Protein AF-A0A9J6ELR2-F1 (afdb_monomer)

Sequence (136 aa):
MASESDDKCRARELWVRVTTGDGGEGSGCSEATRDSWWRLIRQRYGEPSRHHHNLDHLNHMAELWAEYADHLSNPRAVALALFFQYLEYDPKSQDNEERCIEDFRRFAEEARIPTHFSVQSFSNGHDEALGVPGIA

Mean predicted aligned error: 10.81 Å

Structure (mmCIF, N/CA/C/O backbone):
data_AF-A0A9J6ELR2-F1
#
_entry.id   AF-A0A9J6ELR2-F1
#
loop_
_atom_site.group_PDB
_atom_site.id
_atom_site.type_symbol
_atom_site.label_atom_id
_atom_site.label_alt_id
_atom_site.label_comp_id
_atom_site.label_asym_id
_atom_site.label_entity_id
_atom_site.label_seq_id
_atom_site.pdbx_PDB_ins_code
_atom_site.Cartn_x
_atom_site.Cartn_y
_atom_site.Cartn_z
_atom_site.occupancy
_atom_site.B_iso_or_equiv
_atom_site.auth_seq_id
_atom_site.auth_comp_id
_atom_site.auth_asym_id
_atom_site.auth_atom_id
_atom_site.pdbx_PDB_model_num
ATOM 1 N N . MET A 1 1 ? 12.098 7.765 22.316 1.00 34.06 1 MET A N 1
ATOM 2 C CA . MET A 1 1 ? 12.760 6.527 21.861 1.00 34.06 1 MET A CA 1
ATOM 3 C C . MET A 1 1 ? 11.906 5.948 20.746 1.00 34.06 1 MET A C 1
ATOM 5 O O . MET A 1 1 ? 10.961 5.230 21.032 1.00 34.06 1 MET A O 1
ATOM 9 N N . ALA A 1 2 ? 12.141 6.375 19.505 1.00 37.72 2 ALA A N 1
ATOM 10 C CA . ALA A 1 2 ? 11.529 5.746 18.338 1.00 37.72 2 ALA A CA 1
ATOM 11 C C . ALA A 1 2 ? 12.353 4.487 18.054 1.00 37.72 2 ALA A C 1
ATOM 13 O O . ALA A 1 2 ? 13.565 4.589 17.885 1.00 37.72 2 ALA A O 1
ATOM 14 N N . SER A 1 3 ? 11.731 3.316 18.162 1.00 42.69 3 SER A N 1
ATOM 15 C CA . SER A 1 3 ? 12.412 2.030 18.027 1.00 42.69 3 SER A CA 1
ATOM 16 C C . SER A 1 3 ? 13.015 1.872 16.633 1.00 42.69 3 SER A C 1
ATOM 18 O O . SER A 1 3 ? 12.345 2.182 15.651 1.00 42.69 3 SER A O 1
ATOM 20 N N . GLU A 1 4 ? 14.192 1.253 16.561 1.00 36.41 4 GLU A N 1
ATOM 21 C CA . GLU A 1 4 ? 14.883 0.712 15.371 1.00 36.41 4 GLU A CA 1
ATOM 22 C C . GLU A 1 4 ? 14.036 -0.254 14.494 1.00 36.41 4 GLU A C 1
ATOM 24 O O . GLU A 1 4 ? 14.538 -0.862 13.556 1.00 36.41 4 GLU A O 1
ATOM 29 N N . SER A 1 5 ? 12.737 -0.400 14.771 1.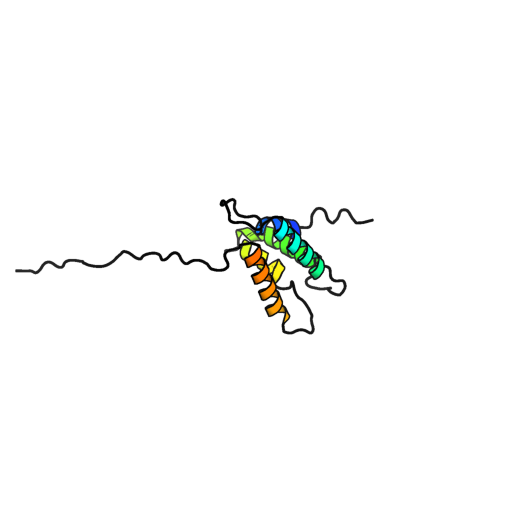00 47.53 5 SER A N 1
ATOM 30 C CA . SER A 1 5 ? 11.770 -1.237 14.050 1.00 47.53 5 SER A CA 1
ATOM 31 C C . SER A 1 5 ? 11.298 -0.647 12.711 1.00 47.53 5 SER A C 1
ATOM 33 O O . SER A 1 5 ? 10.697 -1.367 11.915 1.00 47.53 5 SER A O 1
ATOM 35 N N . ASP A 1 6 ? 11.537 0.644 12.455 1.00 50.47 6 ASP A N 1
ATOM 36 C CA . ASP A 1 6 ? 11.092 1.325 11.226 1.00 50.47 6 ASP A CA 1
ATOM 37 C C . ASP A 1 6 ? 11.978 0.998 10.000 1.00 50.47 6 ASP A C 1
ATOM 39 O O . ASP A 1 6 ? 11.528 1.152 8.862 1.00 50.47 6 ASP A O 1
ATOM 43 N N . ASP A 1 7 ? 13.194 0.472 10.204 1.00 46.12 7 ASP A N 1
ATOM 44 C CA . ASP A 1 7 ? 14.203 0.308 9.143 1.00 46.12 7 ASP A CA 1
ATOM 45 C C . ASP A 1 7 ? 14.026 -0.946 8.260 1.00 46.12 7 ASP A C 1
ATOM 47 O O . ASP A 1 7 ? 14.717 -1.081 7.250 1.00 46.12 7 ASP A O 1
ATOM 51 N N . LYS A 1 8 ? 13.093 -1.863 8.579 1.00 55.50 8 LYS A N 1
ATOM 52 C CA . LYS A 1 8 ? 12.822 -3.081 7.772 1.00 55.50 8 LYS A CA 1
ATOM 53 C C . LYS A 1 8 ? 11.341 -3.464 7.708 1.00 55.50 8 LYS A C 1
ATOM 55 O O . LYS A 1 8 ? 10.962 -4.617 7.902 1.00 55.50 8 LYS A O 1
ATOM 60 N N . CYS A 1 9 ? 10.472 -2.492 7.450 1.00 83.38 9 CYS A N 1
ATOM 61 C CA . CYS A 1 9 ? 9.059 -2.768 7.194 1.00 83.38 9 CYS A CA 1
ATOM 62 C C . CYS A 1 9 ? 8.911 -3.556 5.876 1.00 83.38 9 CYS A C 1
ATOM 64 O O . CYS A 1 9 ? 9.074 -2.995 4.791 1.00 83.38 9 CYS A O 1
ATOM 66 N N . ARG A 1 10 ? 8.579 -4.854 5.956 1.00 91.19 10 ARG A N 1
ATOM 67 C CA . ARG A 1 10 ? 8.361 -5.732 4.787 1.00 91.19 10 ARG A CA 1
ATOM 68 C C . ARG A 1 10 ? 7.311 -5.181 3.833 1.00 91.19 10 ARG A C 1
ATOM 70 O O . ARG A 1 10 ? 7.486 -5.244 2.619 1.00 91.19 10 ARG A O 1
ATOM 77 N N . ALA A 1 11 ? 6.270 -4.555 4.374 1.00 93.94 11 ALA A N 1
ATOM 78 C CA . ALA A 1 11 ? 5.279 -3.857 3.573 1.00 93.94 11 ALA A CA 1
ATOM 79 C C . ALA A 1 11 ? 5.886 -2.673 2.790 1.00 93.94 11 ALA A C 1
ATOM 81 O O . ALA A 1 11 ? 5.528 -2.480 1.631 1.00 93.94 11 ALA A O 1
ATOM 82 N N . ARG A 1 12 ? 6.852 -1.921 3.347 1.00 94.38 12 ARG A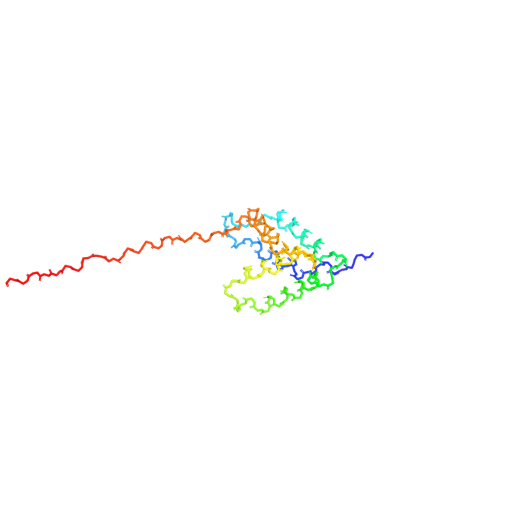 N 1
ATOM 83 C CA . ARG A 1 12 ? 7.562 -0.862 2.598 1.00 94.38 12 ARG A CA 1
ATOM 84 C C . ARG A 1 12 ? 8.420 -1.447 1.486 1.00 94.38 12 ARG A C 1
ATOM 86 O O . ARG A 1 12 ? 8.404 -0.918 0.377 1.00 94.38 12 ARG A O 1
ATOM 93 N N . GLU A 1 13 ? 9.165 -2.511 1.768 1.00 93.44 13 GLU A N 1
ATOM 94 C CA . GLU A 1 13 ? 9.996 -3.185 0.763 1.00 93.44 13 GLU A CA 1
ATOM 95 C C . GLU A 1 13 ? 9.137 -3.686 -0.404 1.00 93.44 13 GLU A C 1
ATOM 97 O O . GLU A 1 13 ? 9.442 -3.407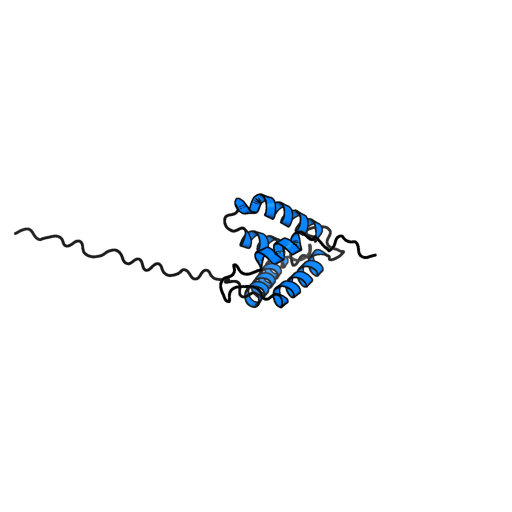 -1.567 1.00 93.44 13 GLU A O 1
ATOM 102 N N . LEU A 1 14 ? 8.018 -4.351 -0.095 1.00 94.31 14 LEU A N 1
ATOM 103 C CA . LEU A 1 14 ? 7.061 -4.810 -1.094 1.00 94.31 14 LEU A CA 1
ATOM 104 C C . LEU A 1 14 ? 6.469 -3.636 -1.878 1.00 94.31 14 LEU A C 1
ATOM 106 O O . LEU A 1 14 ? 6.455 -3.684 -3.106 1.00 94.31 14 LEU A O 1
ATOM 110 N N . TRP A 1 15 ? 6.044 -2.566 -1.197 1.00 94.81 15 TRP A N 1
ATOM 111 C CA . TRP A 1 15 ? 5.511 -1.362 -1.836 1.00 94.81 15 TRP A CA 1
ATOM 112 C C . TRP A 1 15 ? 6.501 -0.782 -2.846 1.00 94.81 15 TRP A C 1
ATOM 114 O O . TRP A 1 15 ? 6.142 -0.533 -3.995 1.00 94.81 15 TRP A O 1
ATOM 124 N N . VAL A 1 16 ? 7.770 -0.631 -2.460 1.00 92.19 16 VAL A N 1
ATOM 125 C CA . VAL A 1 16 ? 8.821 -0.150 -3.365 1.00 92.19 16 VAL A CA 1
ATOM 126 C C . VAL A 1 16 ? 9.003 -1.097 -4.545 1.00 92.19 16 VAL A C 1
ATOM 128 O O . VAL A 1 16 ? 9.043 -0.638 -5.687 1.00 92.19 16 VAL A O 1
ATOM 131 N N . ARG A 1 17 ? 9.050 -2.407 -4.295 1.00 91.06 17 ARG A N 1
ATOM 132 C CA . ARG A 1 17 ? 9.232 -3.423 -5.337 1.00 91.06 17 ARG A CA 1
ATOM 133 C C . ARG A 1 17 ? 8.131 -3.386 -6.398 1.00 91.06 17 ARG A C 1
ATOM 135 O O . ARG A 1 17 ? 8.436 -3.514 -7.575 1.00 91.06 17 ARG A O 1
ATOM 142 N N . VAL A 1 18 ? 6.868 -3.218 -6.005 1.00 90.31 18 VAL A N 1
ATOM 143 C CA . VAL A 1 18 ? 5.719 -3.348 -6.929 1.00 90.31 18 VAL A CA 1
ATOM 144 C C . VAL A 1 18 ? 5.330 -2.048 -7.628 1.00 90.31 18 VAL A C 1
ATOM 146 O O . VAL A 1 18 ? 4.564 -2.061 -8.598 1.00 90.31 18 VAL A O 1
ATOM 149 N N . THR A 1 19 ? 5.865 -0.926 -7.148 1.00 89.88 19 THR A N 1
ATOM 150 C CA . THR A 1 19 ? 5.629 0.412 -7.708 1.00 89.88 19 THR A CA 1
ATOM 151 C C . THR A 1 19 ? 6.826 0.960 -8.482 1.00 89.88 19 THR A C 1
ATOM 153 O O . THR A 1 19 ? 6.653 1.861 -9.305 1.00 89.88 19 THR A O 1
ATOM 156 N N . THR A 1 20 ? 8.025 0.404 -8.281 1.00 86.19 20 THR A N 1
ATOM 157 C CA . THR A 1 20 ? 9.171 0.667 -9.159 1.00 86.19 20 THR A CA 1
ATOM 158 C C . THR A 1 20 ? 8.893 0.043 -10.528 1.00 86.19 20 THR A C 1
ATOM 160 O O . THR A 1 20 ? 8.475 -1.110 -10.614 1.00 86.19 20 THR A O 1
ATOM 163 N N . GLY A 1 21 ? 9.061 0.831 -11.593 1.00 68.12 21 GLY A N 1
ATOM 164 C CA . GLY A 1 21 ? 8.892 0.357 -12.967 1.00 68.12 21 GLY A CA 1
ATOM 165 C C . GLY A 1 21 ? 9.885 -0.752 -13.313 1.00 68.12 21 GLY A C 1
ATOM 166 O O . GLY A 1 21 ? 10.973 -0.812 -12.743 1.00 68.12 21 GLY A O 1
ATOM 167 N N . ASP A 1 22 ? 9.536 -1.604 -14.271 1.00 59.84 22 ASP A N 1
ATOM 168 C CA . ASP A 1 22 ? 10.357 -2.722 -14.761 1.00 59.84 22 ASP A CA 1
ATOM 169 C C . ASP A 1 22 ? 11.543 -2.285 -15.647 1.00 59.84 22 ASP A C 1
ATOM 171 O O . ASP A 1 22 ? 12.121 -3.088 -16.374 1.00 59.84 22 ASP A O 1
ATOM 175 N N . GLY A 1 23 ? 11.956 -1.018 -15.564 1.00 50.97 23 GLY A N 1
ATOM 176 C CA . GLY A 1 23 ? 13.088 -0.477 -16.315 1.00 50.97 23 GLY A CA 1
ATOM 177 C C . GLY A 1 23 ? 12.770 -0.103 -17.766 1.00 50.97 23 GLY A C 1
ATOM 178 O O . GLY A 1 23 ? 13.667 0.364 -18.463 1.00 50.97 23 GLY A O 1
ATOM 179 N N . GLY A 1 24 ? 11.519 -0.242 -18.221 1.00 49.91 24 GLY A N 1
ATOM 180 C CA . GLY A 1 24 ? 11.078 0.333 -19.491 1.00 49.91 24 GLY A CA 1
ATOM 181 C C . GLY A 1 24 ? 11.059 1.863 -19.417 1.00 49.91 24 GLY A C 1
ATOM 182 O O . GLY A 1 24 ? 10.355 2.436 -18.582 1.00 49.91 24 GLY A O 1
ATOM 183 N N . GLU A 1 25 ? 11.843 2.533 -20.268 1.00 42.94 25 GLU A N 1
ATOM 184 C CA . GLU A 1 25 ? 11.950 3.996 -20.323 1.00 42.94 25 GLU A CA 1
ATOM 185 C C . GLU A 1 25 ? 10.556 4.659 -20.337 1.00 42.94 25 GLU A C 1
ATOM 187 O O . GLU A 1 25 ? 9.790 4.531 -21.288 1.00 42.94 25 GLU A O 1
ATOM 192 N N . GLY A 1 26 ? 10.208 5.353 -19.246 1.00 51.19 26 GLY A N 1
ATOM 193 C CA . GLY A 1 26 ? 8.958 6.114 -19.111 1.00 51.19 26 GLY A CA 1
ATOM 194 C C . GLY A 1 26 ? 7.790 5.417 -18.397 1.00 51.19 26 GLY A C 1
ATOM 195 O O . GLY A 1 26 ? 6.777 6.074 -18.156 1.00 51.19 26 GLY A O 1
ATOM 196 N N . SER A 1 27 ? 7.917 4.146 -18.000 1.00 55.19 27 SER A N 1
ATOM 197 C CA . SER A 1 27 ? 6.871 3.387 -17.296 1.00 55.19 27 SER A CA 1
ATOM 198 C C . SER A 1 27 ? 7.279 3.121 -15.844 1.00 55.19 27 SER A C 1
ATOM 200 O O . SER A 1 27 ? 8.060 2.220 -15.553 1.00 55.19 27 SER A O 1
ATOM 202 N N . GLY A 1 28 ? 6.788 3.927 -14.900 1.00 62.50 28 GLY A N 1
ATOM 203 C CA . GLY A 1 28 ? 7.054 3.720 -13.475 1.00 62.50 28 GLY A CA 1
ATOM 204 C C . GLY A 1 28 ? 6.495 4.824 -12.584 1.00 62.50 28 GLY A C 1
ATOM 205 O O . GLY A 1 28 ? 6.457 5.993 -12.969 1.00 62.50 28 GLY A O 1
ATOM 206 N N . CYS A 1 29 ? 6.085 4.453 -11.368 1.00 81.75 29 CYS A N 1
ATOM 207 C CA . CYS A 1 29 ? 5.630 5.413 -10.370 1.00 81.75 29 CYS A CA 1
ATOM 208 C C . CYS A 1 29 ? 6.802 6.306 -9.948 1.00 81.75 29 CYS A C 1
ATOM 210 O O . CYS A 1 29 ? 7.842 5.801 -9.498 1.00 81.75 29 CYS A O 1
ATOM 212 N N . SER A 1 30 ? 6.619 7.628 -10.039 1.00 87.69 30 SER A N 1
ATOM 213 C CA . SER A 1 30 ? 7.606 8.579 -9.524 1.00 87.69 30 SER A CA 1
ATOM 214 C C . SER A 1 30 ? 7.888 8.295 -8.044 1.00 87.69 30 SER A C 1
ATOM 216 O O . SER A 1 30 ? 7.002 7.847 -7.309 1.00 87.69 30 SER A O 1
ATOM 218 N N . GLU A 1 31 ? 9.121 8.534 -7.597 1.00 89.19 31 GLU A N 1
ATOM 219 C CA . GLU A 1 31 ? 9.495 8.355 -6.189 1.00 89.19 31 GLU A CA 1
ATOM 220 C C . GLU A 1 31 ? 8.628 9.222 -5.266 1.00 89.19 31 GLU A C 1
ATOM 222 O O . GLU A 1 31 ? 8.111 8.736 -4.265 1.00 89.19 31 GLU A O 1
ATOM 227 N N . ALA A 1 32 ? 8.356 10.468 -5.666 1.00 90.44 32 ALA A N 1
ATOM 228 C CA . ALA A 1 32 ? 7.503 11.382 -4.914 1.00 90.44 32 ALA A CA 1
ATOM 229 C C . ALA A 1 32 ? 6.070 10.847 -4.735 1.00 90.44 32 ALA A C 1
ATOM 231 O O . ALA A 1 32 ? 5.541 10.877 -3.622 1.00 90.44 32 ALA A O 1
ATOM 232 N N . THR A 1 33 ? 5.459 10.323 -5.805 1.00 92.12 33 THR A N 1
ATOM 233 C CA . THR A 1 33 ? 4.134 9.678 -5.754 1.00 92.12 33 THR A CA 1
ATOM 234 C C . THR A 1 33 ? 4.181 8.429 -4.874 1.00 92.12 33 THR A C 1
ATOM 236 O O . THR A 1 33 ? 3.337 8.219 -4.011 1.00 92.12 33 THR A O 1
ATOM 239 N N . ARG A 1 34 ? 5.206 7.595 -5.032 1.00 92.38 34 ARG A N 1
ATOM 240 C CA . ARG A 1 34 ? 5.355 6.370 -4.243 1.00 92.38 34 ARG A CA 1
ATOM 241 C C . ARG A 1 34 ? 5.425 6.660 -2.747 1.00 92.38 34 ARG A C 1
ATOM 243 O O . ARG A 1 34 ? 4.780 5.974 -1.954 1.00 92.38 34 ARG A O 1
ATOM 250 N N . ASP A 1 35 ? 6.194 7.672 -2.369 1.00 93.44 35 ASP A N 1
ATOM 251 C CA . ASP A 1 35 ? 6.399 8.047 -0.978 1.00 93.44 35 ASP A CA 1
ATOM 252 C C . ASP A 1 35 ? 5.197 8.778 -0.378 1.00 93.44 35 ASP A C 1
ATOM 254 O O . ASP A 1 35 ? 4.919 8.614 0.814 1.00 93.44 35 ASP A O 1
ATOM 258 N N . SER A 1 36 ? 4.453 9.562 -1.168 1.00 95.62 36 SER A N 1
ATOM 259 C CA . SER A 1 36 ? 3.203 10.173 -0.701 1.00 95.62 36 SER A CA 1
ATOM 260 C C . SER A 1 36 ? 2.155 9.115 -0.370 1.00 95.62 36 SER A C 1
ATOM 262 O O . SER A 1 36 ? 1.589 9.141 0.725 1.00 95.62 36 SER A O 1
ATOM 264 N N . TRP A 1 37 ? 1.968 8.138 -1.254 1.00 96.31 37 TRP A N 1
ATOM 265 C CA . TRP A 1 37 ? 1.037 7.034 -1.042 1.00 96.31 37 TRP A CA 1
ATOM 266 C C . TRP A 1 37 ? 1.474 6.107 0.087 1.00 96.31 37 TRP A C 1
ATOM 268 O O . TRP A 1 37 ? 0.645 5.706 0.901 1.00 96.31 37 TRP A O 1
ATOM 278 N N . TRP A 1 38 ? 2.774 5.840 0.228 1.00 95.69 38 TRP A N 1
ATOM 279 C CA . TRP A 1 38 ? 3.271 5.081 1.374 1.00 95.69 38 TRP A CA 1
ATOM 280 C C . TRP A 1 38 ? 2.962 5.765 2.712 1.00 95.69 38 TRP A C 1
ATOM 282 O O . TRP A 1 38 ? 2.552 5.103 3.668 1.00 95.69 38 TRP A O 1
ATOM 292 N N . ARG A 1 39 ? 3.131 7.092 2.796 1.00 95.56 39 ARG A N 1
ATOM 293 C CA . ARG A 1 39 ? 2.769 7.854 4.002 1.00 95.56 39 ARG A CA 1
ATOM 294 C C . ARG A 1 39 ? 1.280 7.731 4.318 1.00 95.56 39 ARG A C 1
ATOM 296 O O . ARG A 1 39 ? 0.945 7.521 5.481 1.00 95.56 39 ARG A O 1
ATOM 303 N N . LEU A 1 40 ? 0.418 7.803 3.303 1.00 96.06 40 LEU A N 1
ATOM 304 C CA . LEU A 1 40 ? -1.024 7.609 3.466 1.00 96.06 40 LEU A CA 1
ATOM 305 C C . LEU A 1 40 ? -1.351 6.197 3.976 1.00 96.06 40 LEU A C 1
ATOM 307 O O . LEU A 1 40 ? -2.068 6.058 4.963 1.00 96.06 40 LEU A O 1
ATOM 311 N N . ILE A 1 41 ? -0.780 5.158 3.361 1.00 95.56 41 ILE A N 1
ATOM 312 C CA . ILE A 1 41 ? -0.960 3.759 3.781 1.00 95.56 41 ILE A CA 1
ATOM 313 C C . ILE A 1 41 ? -0.532 3.585 5.242 1.00 95.56 41 ILE A C 1
ATOM 315 O O . ILE A 1 41 ? -1.308 3.083 6.053 1.00 95.56 41 ILE A O 1
ATOM 319 N N . ARG A 1 42 ? 0.665 4.055 5.622 1.00 94.62 42 ARG A N 1
ATOM 320 C CA . ARG A 1 42 ? 1.132 3.992 7.018 1.00 94.62 42 ARG A CA 1
ATOM 321 C C . ARG A 1 42 ? 0.180 4.685 7.981 1.00 94.62 42 ARG A C 1
ATOM 323 O O . ARG A 1 42 ? -0.070 4.158 9.059 1.00 94.62 42 ARG A O 1
ATOM 330 N N . GLN A 1 43 ? -0.330 5.853 7.602 1.00 94.12 43 GLN A N 1
ATOM 331 C CA . GLN A 1 43 ? -1.272 6.599 8.424 1.00 94.12 43 GLN A CA 1
ATOM 332 C C . GLN A 1 43 ? -2.569 5.807 8.634 1.00 94.12 43 GLN A C 1
ATOM 334 O O . GLN A 1 43 ? -2.991 5.652 9.774 1.00 94.12 43 GLN A O 1
ATOM 339 N N . ARG A 1 44 ? -3.159 5.262 7.562 1.00 94.38 44 ARG A N 1
ATOM 340 C CA . ARG A 1 44 ? -4.426 4.511 7.591 1.00 94.38 44 ARG A CA 1
ATOM 341 C C . ARG A 1 44 ? -4.342 3.170 8.315 1.00 94.38 44 ARG A C 1
ATOM 343 O O . ARG A 1 44 ? -5.231 2.801 9.078 1.00 94.38 44 ARG A O 1
ATOM 350 N N . TYR A 1 45 ? -3.278 2.412 8.075 1.00 93.56 45 TYR A N 1
ATOM 351 C CA . TYR A 1 45 ? -3.062 1.113 8.720 1.00 93.56 45 TYR A CA 1
ATOM 352 C C . TYR A 1 45 ? -2.521 1.248 10.153 1.00 93.56 45 TYR A C 1
ATOM 354 O O . TYR A 1 45 ? -2.563 0.281 10.913 1.00 93.56 45 TYR A O 1
ATOM 362 N N . GLY A 1 46 ? -2.020 2.430 10.522 1.00 90.81 46 GLY A N 1
ATOM 363 C CA . GLY A 1 46 ? -1.533 2.762 11.862 1.00 90.81 46 GLY A CA 1
ATOM 364 C C . GLY A 1 46 ? -2.553 3.472 12.758 1.00 90.81 46 GLY A C 1
ATOM 365 O O . GLY A 1 46 ? -2.181 3.913 13.845 1.00 90.81 46 GLY A O 1
ATOM 366 N N . GLU A 1 47 ? -3.811 3.626 12.329 1.00 90.88 47 GLU A N 1
ATOM 367 C CA . GLU A 1 47 ? -4.847 4.271 13.145 1.00 90.88 47 GLU A CA 1
ATOM 368 C C . GLU A 1 47 ? -5.054 3.512 14.479 1.00 90.88 47 GLU A C 1
ATOM 370 O O . GLU A 1 47 ? -5.252 2.296 14.460 1.00 90.88 47 GLU A O 1
ATOM 375 N N . PRO A 1 48 ? -5.056 4.181 15.654 1.00 86.50 48 PRO A N 1
ATOM 376 C CA . PRO A 1 48 ? -5.107 3.494 16.954 1.00 86.50 48 PRO A CA 1
ATOM 377 C C . PRO A 1 48 ? -6.361 2.642 17.185 1.00 86.50 48 PRO A C 1
ATOM 379 O O . PRO A 1 48 ? -6.329 1.679 17.946 1.00 86.50 48 PRO A O 1
ATOM 382 N N . SER A 1 49 ? -7.473 2.998 16.540 1.00 86.69 49 SER A N 1
ATOM 383 C CA . SER A 1 49 ? -8.743 2.263 16.582 1.00 86.69 49 SER A CA 1
ATOM 384 C C . SER A 1 49 ? -8.721 0.963 15.771 1.00 86.69 49 SER A C 1
ATOM 386 O O . SER A 1 49 ? -9.683 0.193 15.804 1.00 86.69 49 SER A O 1
ATOM 388 N N . ARG A 1 50 ? -7.646 0.710 15.021 1.00 87.38 50 ARG A N 1
ATOM 389 C CA . ARG A 1 50 ? -7.556 -0.371 14.051 1.00 87.38 50 ARG A CA 1
ATOM 390 C C . ARG A 1 50 ? -6.821 -1.580 14.623 1.00 87.38 50 ARG A C 1
ATOM 392 O O . ARG A 1 50 ? -5.613 -1.736 14.485 1.00 87.38 50 ARG A O 1
ATOM 399 N N . HIS A 1 51 ? -7.577 -2.475 15.252 1.00 86.75 51 HIS A N 1
ATOM 400 C CA . HIS A 1 51 ? -7.031 -3.721 15.808 1.00 86.75 51 HIS A CA 1
ATOM 401 C C . HIS A 1 51 ? -6.843 -4.836 14.764 1.00 86.75 51 HIS A C 1
ATOM 403 O O . HIS A 1 51 ? -6.018 -5.724 14.959 1.00 86.75 51 HIS A O 1
ATOM 409 N N . HIS A 1 52 ? -7.583 -4.779 13.653 1.00 84.56 52 HIS A N 1
ATOM 410 C CA . HIS A 1 52 ? -7.501 -5.722 12.535 1.00 84.56 52 HIS A CA 1
ATOM 411 C C . HIS A 1 52 ? -7.199 -4.983 11.234 1.00 84.56 52 HIS A C 1
ATOM 413 O O . HIS A 1 52 ? -7.539 -3.808 11.096 1.00 84.56 52 HIS A O 1
ATOM 419 N N . HIS A 1 53 ? -6.573 -5.680 10.280 1.00 89.12 53 HIS A N 1
ATOM 420 C CA . HIS A 1 53 ? -6.082 -5.081 9.035 1.00 89.12 5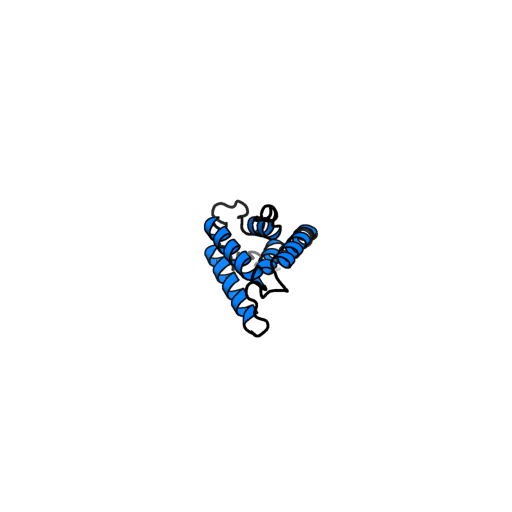3 HIS A CA 1
ATOM 421 C C . HIS A 1 53 ? -5.213 -3.844 9.303 1.00 89.12 53 HIS A C 1
ATOM 423 O O . HIS A 1 53 ? -5.393 -2.798 8.694 1.00 89.12 53 HIS A O 1
ATOM 429 N N . ASN A 1 54 ? -4.310 -3.959 10.273 1.00 91.38 54 ASN A N 1
ATOM 430 C CA . ASN A 1 54 ? -3.376 -2.913 10.673 1.00 91.38 54 ASN A CA 1
ATOM 431 C C . ASN A 1 54 ? -2.004 -3.116 10.011 1.00 91.38 54 ASN A C 1
ATOM 433 O O . ASN A 1 54 ? -1.820 -4.013 9.182 1.00 91.38 54 ASN A O 1
ATOM 437 N N . LEU A 1 55 ? -1.037 -2.272 10.366 1.00 91.69 55 LEU A N 1
ATOM 438 C CA . LEU A 1 55 ? 0.292 -2.310 9.758 1.00 91.69 55 LEU A CA 1
ATOM 439 C C . LEU A 1 55 ? 1.034 -3.635 10.021 1.00 91.69 55 LEU A C 1
ATOM 441 O O . LEU A 1 55 ? 1.720 -4.125 9.126 1.00 91.69 55 LEU A O 1
ATOM 445 N N . ASP A 1 56 ? 0.856 -4.247 11.194 1.00 92.25 56 ASP A N 1
ATOM 446 C CA . ASP A 1 56 ? 1.457 -5.549 11.523 1.00 92.25 56 ASP A CA 1
ATOM 447 C C . ASP A 1 56 ? 0.889 -6.664 10.642 1.00 92.25 56 ASP A C 1
ATOM 449 O O . ASP A 1 56 ? 1.636 -7.465 10.078 1.00 92.25 56 ASP A O 1
ATOM 453 N N . HIS A 1 57 ? -0.432 -6.671 10.448 1.00 92.56 57 HIS A N 1
ATOM 454 C CA . HIS A 1 57 ? -1.080 -7.598 9.527 1.00 92.56 57 HIS A CA 1
ATOM 455 C C . HIS A 1 57 ? -0.579 -7.404 8.091 1.00 92.56 57 HIS A C 1
ATOM 457 O O . HIS A 1 57 ? -0.257 -8.380 7.418 1.00 92.56 57 HIS A O 1
ATOM 463 N N . LEU A 1 58 ? -0.463 -6.157 7.628 1.00 94.38 58 LEU A N 1
ATOM 464 C CA . LEU A 1 58 ? 0.044 -5.858 6.290 1.00 94.38 58 LEU A CA 1
ATOM 465 C C . LEU A 1 58 ? 1.502 -6.318 6.108 1.00 94.38 58 LEU A C 1
ATOM 467 O O . LEU A 1 58 ? 1.843 -6.855 5.056 1.00 94.38 58 LEU A O 1
ATOM 471 N N . ASN A 1 59 ? 2.351 -6.164 7.131 1.00 94.50 59 ASN A N 1
ATOM 472 C CA . ASN A 1 59 ? 3.716 -6.699 7.121 1.00 94.50 59 ASN A CA 1
ATOM 473 C C . ASN A 1 59 ? 3.726 -8.226 6.999 1.00 94.50 59 ASN A C 1
ATOM 475 O O . ASN A 1 59 ? 4.440 -8.755 6.152 1.00 94.50 59 ASN A O 1
ATOM 479 N N . HIS A 1 60 ? 2.901 -8.921 7.783 1.00 94.38 60 HIS A N 1
ATOM 480 C CA . HIS A 1 60 ? 2.792 -10.376 7.706 1.00 94.38 60 HIS A CA 1
ATOM 481 C C . HIS A 1 60 ? 2.296 -10.849 6.328 1.00 94.38 60 HIS A C 1
ATOM 483 O O . HIS A 1 60 ? 2.848 -11.778 5.742 1.00 94.38 60 HIS A O 1
ATOM 489 N N . MET A 1 61 ? 1.304 -10.163 5.751 1.00 95.75 61 MET A N 1
ATOM 490 C CA . MET A 1 61 ? 0.834 -10.456 4.393 1.00 95.75 61 MET A CA 1
ATOM 491 C C . MET A 1 61 ? 1.922 -10.220 3.337 1.00 95.75 61 MET A C 1
ATOM 493 O O . MET A 1 61 ? 1.983 -10.956 2.355 1.00 95.75 61 MET A O 1
ATOM 497 N N . ALA A 1 62 ? 2.798 -9.229 3.531 1.00 95.50 62 ALA A N 1
ATOM 498 C CA . ALA A 1 62 ? 3.930 -8.990 2.640 1.00 95.50 62 ALA A CA 1
ATOM 499 C C . ALA A 1 62 ? 4.995 -10.101 2.720 1.00 95.50 62 ALA A C 1
ATOM 501 O O . ALA A 1 62 ? 5.598 -10.435 1.699 1.00 95.50 62 ALA A O 1
ATOM 502 N N . GLU A 1 63 ? 5.206 -10.701 3.896 1.00 95.06 63 GLU A N 1
ATOM 503 C CA . GLU A 1 63 ? 6.080 -11.872 4.066 1.00 95.06 63 GLU A CA 1
ATOM 504 C C . GLU A 1 63 ? 5.530 -13.090 3.323 1.00 95.06 63 GLU A C 1
ATOM 506 O O . GLU A 1 63 ? 6.244 -13.693 2.522 1.00 95.06 63 GLU A O 1
ATOM 511 N N . LEU A 1 64 ? 4.242 -13.394 3.514 1.00 95.69 64 LEU A N 1
ATOM 512 C CA . LEU A 1 64 ? 3.570 -14.480 2.796 1.00 95.69 64 LEU A CA 1
ATOM 513 C C . LEU A 1 64 ? 3.589 -14.243 1.287 1.00 95.69 64 LEU A C 1
ATOM 515 O O . LEU A 1 64 ? 3.877 -15.151 0.513 1.00 95.69 64 LEU A O 1
ATOM 519 N N . TRP A 1 65 ? 3.336 -13.012 0.844 1.00 95.94 65 TRP A N 1
ATOM 520 C CA . TRP A 1 65 ? 3.440 -12.690 -0.573 1.00 95.94 65 TRP A CA 1
ATOM 521 C C . TRP A 1 65 ? 4.835 -13.013 -1.114 1.00 95.94 65 TRP A C 1
ATOM 523 O O . TRP A 1 65 ? 4.939 -13.592 -2.188 1.00 95.94 65 TRP A O 1
ATOM 533 N N . ALA A 1 66 ? 5.903 -12.687 -0.378 1.00 93.94 66 ALA A N 1
ATOM 534 C CA . ALA A 1 66 ? 7.267 -12.964 -0.818 1.00 93.94 66 ALA A CA 1
ATOM 535 C C . ALA A 1 66 ? 7.567 -14.470 -0.917 1.00 93.94 66 ALA A C 1
ATOM 537 O O . ALA A 1 66 ? 8.308 -14.869 -1.812 1.00 93.94 66 A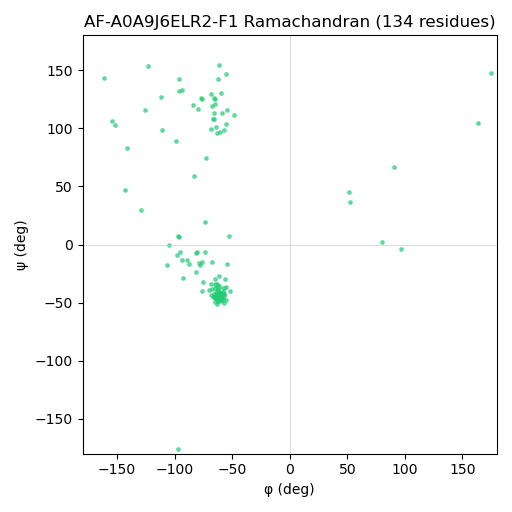LA A O 1
ATOM 538 N N . GLU A 1 67 ? 6.981 -15.291 -0.043 1.00 95.88 67 GLU A N 1
ATOM 539 C CA . GLU A 1 67 ? 7.102 -16.755 -0.071 1.00 95.88 67 GLU A CA 1
ATOM 540 C C . GLU A 1 67 ? 6.355 -17.382 -1.261 1.00 95.88 67 GLU A C 1
ATOM 542 O O . GLU A 1 67 ? 6.857 -18.308 -1.897 1.00 95.88 67 GLU A O 1
ATOM 547 N N . TYR A 1 68 ? 5.172 -16.859 -1.596 1.00 95.62 68 TYR A N 1
ATOM 548 C CA . TYR A 1 68 ? 4.284 -17.462 -2.596 1.00 95.62 68 TYR A CA 1
ATOM 549 C C . TYR A 1 68 ? 4.254 -16.736 -3.947 1.00 95.62 68 TYR A C 1
ATOM 551 O O . TYR A 1 68 ? 3.567 -17.205 -4.853 1.00 95.62 68 TYR A O 1
ATOM 559 N N . ALA A 1 69 ? 4.994 -15.636 -4.122 1.00 93.81 69 ALA A N 1
ATOM 560 C CA . ALA A 1 69 ? 4.961 -14.812 -5.335 1.00 93.81 69 ALA A CA 1
ATOM 561 C C . ALA A 1 69 ? 5.166 -15.627 -6.621 1.00 93.81 69 ALA A C 1
ATOM 563 O O . ALA A 1 69 ? 4.446 -15.406 -7.591 1.00 93.81 69 ALA A O 1
ATOM 564 N N . ASP A 1 70 ? 6.073 -16.605 -6.613 1.00 94.94 70 ASP A N 1
ATOM 565 C CA . ASP A 1 70 ? 6.393 -17.432 -7.787 1.00 94.94 70 ASP A CA 1
ATOM 566 C C . ASP A 1 70 ? 5.243 -18.361 -8.221 1.00 94.94 70 ASP A C 1
ATOM 568 O O . ASP A 1 70 ? 5.237 -18.873 -9.339 1.00 94.94 70 ASP A O 1
ATOM 572 N N . HIS A 1 71 ? 4.241 -18.553 -7.361 1.00 95.69 71 HIS A N 1
ATOM 573 C CA . HIS A 1 71 ? 3.054 -19.362 -7.640 1.00 95.69 71 HIS A CA 1
ATOM 574 C C . HIS A 1 71 ? 1.864 -18.521 -8.135 1.00 95.69 71 HIS A C 1
ATOM 576 O O . HIS A 1 71 ? 0.827 -19.076 -8.502 1.00 95.69 71 HIS A O 1
ATOM 582 N N . LEU A 1 72 ? 1.977 -17.188 -8.140 1.00 93.81 72 LEU A N 1
ATOM 583 C CA . LEU A 1 72 ? 0.897 -16.282 -8.533 1.00 93.81 72 LEU A CA 1
ATOM 584 C C . LEU A 1 72 ? 0.999 -15.922 -10.018 1.00 93.81 72 LEU A C 1
ATOM 586 O O . LEU A 1 72 ? 2.041 -15.487 -10.495 1.00 93.81 72 LEU A O 1
ATOM 590 N N . SER A 1 73 ? -0.120 -15.990 -10.746 1.00 93.38 73 SER A N 1
ATOM 591 C CA . SER A 1 73 ? -0.161 -15.591 -12.164 1.00 93.38 73 SER A CA 1
ATOM 592 C C . SER A 1 73 ? 0.112 -14.098 -12.377 1.00 93.38 73 SER A C 1
ATOM 594 O O . SER A 1 73 ? 0.621 -13.703 -13.422 1.00 93.38 73 SER A O 1
ATOM 596 N N . ASN A 1 74 ? -0.233 -13.257 -11.397 1.00 91.81 74 ASN A N 1
ATOM 597 C CA . ASN A 1 74 ? 0.083 -11.830 -11.410 1.00 91.81 74 ASN A CA 1
ATOM 598 C C . ASN A 1 74 ? 0.468 -11.353 -9.999 1.00 91.81 74 ASN A C 1
ATOM 600 O O . ASN A 1 74 ? -0.369 -10.803 -9.274 1.00 91.81 74 ASN A O 1
ATOM 604 N N . PRO A 1 75 ? 1.736 -11.550 -9.593 1.00 93.50 75 PRO A N 1
ATOM 605 C CA . PRO A 1 75 ? 2.189 -11.212 -8.247 1.00 93.50 75 PRO A CA 1
ATOM 606 C C . PRO A 1 75 ? 2.023 -9.718 -7.947 1.00 93.50 75 PRO A C 1
ATOM 608 O O . PRO A 1 75 ? 1.647 -9.344 -6.838 1.00 93.50 75 PRO A O 1
ATOM 611 N N . ARG A 1 76 ? 2.245 -8.855 -8.949 1.00 91.69 76 ARG A N 1
ATOM 612 C CA . ARG A 1 76 ? 2.132 -7.397 -8.812 1.00 91.69 76 ARG A CA 1
ATOM 613 C C . ARG A 1 76 ? 0.701 -6.960 -8.503 1.00 91.69 76 ARG A C 1
ATOM 615 O O . ARG A 1 76 ? 0.509 -6.147 -7.604 1.00 91.69 76 ARG A O 1
ATOM 622 N N . ALA A 1 77 ? -0.291 -7.499 -9.213 1.00 92.00 77 ALA A N 1
ATOM 623 C CA . ALA A 1 77 ? -1.696 -7.182 -8.958 1.00 92.00 77 ALA A CA 1
ATOM 624 C C . ALA A 1 77 ? -2.134 -7.634 -7.559 1.00 92.00 77 ALA A C 1
ATOM 626 O O . ALA A 1 77 ? -2.778 -6.866 -6.850 1.00 92.00 77 ALA A O 1
ATOM 627 N N . VAL A 1 78 ? -1.724 -8.835 -7.133 1.00 95.25 78 VAL A N 1
ATOM 628 C CA . VAL A 1 78 ? -2.015 -9.335 -5.780 1.00 95.25 78 VAL A CA 1
ATOM 629 C C . VAL A 1 78 ? -1.381 -8.437 -4.722 1.00 95.25 78 VAL A C 1
ATOM 631 O O . VAL A 1 78 ? -2.056 -8.053 -3.774 1.00 95.25 78 VAL A O 1
ATOM 634 N N . ALA A 1 79 ? -0.119 -8.039 -4.895 1.00 95.00 79 ALA A N 1
ATOM 635 C CA . ALA A 1 79 ? 0.532 -7.135 -3.955 1.00 95.00 79 ALA A CA 1
ATOM 636 C C . ALA A 1 79 ? -0.200 -5.794 -3.846 1.00 95.00 79 ALA A C 1
ATOM 638 O O . ALA A 1 79 ? -0.447 -5.331 -2.740 1.00 95.00 79 ALA A O 1
ATOM 639 N N . LEU A 1 80 ? -0.590 -5.185 -4.972 1.00 94.62 80 LEU A N 1
ATOM 640 C CA . LEU A 1 80 ? -1.379 -3.950 -4.958 1.00 94.62 80 LEU A CA 1
ATOM 641 C C . LEU A 1 80 ? -2.723 -4.159 -4.244 1.00 94.62 80 LEU A C 1
ATOM 643 O O . LEU A 1 80 ? -3.086 -3.344 -3.400 1.00 94.62 80 LEU A O 1
ATOM 647 N N . ALA A 1 81 ? -3.413 -5.274 -4.491 1.00 95.19 81 ALA A N 1
ATOM 648 C CA . ALA A 1 81 ? -4.646 -5.602 -3.780 1.00 95.19 81 ALA A CA 1
ATOM 649 C C . ALA A 1 81 ? -4.437 -5.674 -2.256 1.00 95.19 81 ALA A C 1
ATOM 651 O O . ALA A 1 81 ? -5.253 -5.121 -1.525 1.00 95.19 81 ALA A O 1
ATOM 652 N N . LEU A 1 82 ? -3.323 -6.243 -1.770 1.00 95.56 82 LEU A N 1
ATOM 653 C CA . LEU A 1 82 ? -3.010 -6.284 -0.332 1.00 95.56 82 LEU A CA 1
ATOM 654 C C . LEU A 1 82 ? -2.965 -4.888 0.311 1.00 95.56 82 LEU A C 1
ATOM 656 O O . LEU A 1 82 ? -3.418 -4.735 1.443 1.00 95.56 82 LEU A O 1
ATOM 660 N N . PHE A 1 83 ? -2.451 -3.873 -0.394 1.00 96.62 83 PHE A N 1
ATOM 661 C CA . PHE A 1 83 ? -2.387 -2.500 0.123 1.00 96.62 83 PHE A CA 1
ATOM 662 C C . PHE A 1 83 ? -3.744 -1.789 0.086 1.00 96.62 83 PHE A C 1
ATOM 664 O O . PHE A 1 83 ? -4.078 -1.069 1.030 1.00 96.62 83 PHE A O 1
ATOM 671 N N . PHE A 1 84 ? -4.522 -1.979 -0.983 1.00 96.50 84 PHE A N 1
ATOM 672 C CA . PHE A 1 84 ? -5.734 -1.194 -1.224 1.00 96.50 84 PHE A CA 1
ATOM 673 C C . PHE A 1 84 ? -7.017 -1.822 -0.678 1.00 96.50 84 PHE A C 1
ATOM 675 O O . PHE A 1 84 ? -7.895 -1.068 -0.286 1.00 96.50 84 PHE A O 1
ATOM 682 N N . GLN A 1 85 ? -7.132 -3.153 -0.575 1.00 93.31 85 GLN A N 1
ATOM 683 C CA . GLN A 1 85 ? -8.390 -3.831 -0.202 1.00 93.31 85 GLN A CA 1
ATOM 684 C C . GLN A 1 85 ? -8.986 -3.360 1.137 1.00 93.31 85 GLN A C 1
ATOM 686 O O . GLN A 1 85 ? -10.199 -3.364 1.317 1.00 93.31 85 GLN A O 1
ATOM 691 N N . TYR A 1 86 ? -8.131 -2.924 2.064 1.00 93.75 86 TYR A N 1
ATOM 692 C CA . TYR A 1 86 ? -8.522 -2.379 3.358 1.00 93.75 86 TYR A CA 1
ATOM 693 C C . TYR A 1 86 ? -7.846 -1.026 3.612 1.00 93.75 86 TYR A C 1
ATOM 695 O O . TYR A 1 86 ? -7.540 -0.694 4.753 1.00 93.75 86 TYR A O 1
ATOM 703 N N . LEU A 1 87 ? -7.539 -0.234 2.584 1.00 95.00 87 LEU A N 1
ATOM 704 C CA . LEU A 1 87 ? -6.952 1.088 2.826 1.00 95.00 87 LEU A CA 1
ATOM 705 C C . LEU A 1 87 ? -7.915 1.973 3.630 1.00 95.00 87 LEU A C 1
ATOM 707 O O . LEU A 1 87 ? -7.524 2.571 4.632 1.00 95.00 87 LEU A O 1
ATOM 711 N N . GLU A 1 88 ? -9.182 1.959 3.236 1.00 93.38 88 GLU A N 1
ATOM 712 C CA . GLU A 1 88 ? -10.301 2.513 3.981 1.00 93.38 88 GLU A CA 1
ATOM 713 C C . GLU A 1 88 ? -10.983 1.416 4.794 1.00 93.38 88 GLU A C 1
ATOM 715 O O . GLU A 1 88 ? -11.259 0.320 4.301 1.00 93.38 88 GLU A O 1
ATOM 720 N N . TYR A 1 89 ? -11.233 1.695 6.072 1.00 90.25 89 TYR A N 1
ATOM 721 C CA . TYR A 1 89 ? -11.831 0.716 6.969 1.00 90.25 89 TYR A CA 1
ATOM 722 C C . TYR A 1 89 ? -12.566 1.385 8.120 1.00 90.25 89 TYR A C 1
ATOM 724 O O . TYR A 1 89 ? -11.964 1.862 9.081 1.00 90.25 89 TYR A O 1
ATOM 732 N N . ASP A 1 90 ? -13.888 1.352 8.033 1.00 87.94 90 ASP A N 1
ATOM 733 C CA . ASP A 1 90 ? -14.792 1.622 9.140 1.00 87.94 90 ASP A CA 1
ATOM 734 C C . ASP A 1 90 ? -15.746 0.425 9.291 1.00 87.94 90 ASP A C 1
ATOM 736 O O . ASP A 1 90 ? -16.552 0.187 8.390 1.00 87.94 90 ASP A O 1
ATOM 740 N N . PRO A 1 91 ? -15.710 -0.325 10.410 1.00 85.94 91 PRO A N 1
ATOM 741 C CA . PRO A 1 91 ? -16.612 -1.454 10.650 1.00 85.94 91 PRO A CA 1
ATOM 742 C C . PRO A 1 91 ? -18.110 -1.128 10.540 1.00 85.94 91 PRO A C 1
ATOM 744 O O . PRO A 1 91 ? -18.926 -2.044 10.472 1.00 85.94 91 PRO A O 1
ATOM 747 N N . LYS A 1 92 ? -18.488 0.156 10.584 1.00 88.56 92 LYS A N 1
ATOM 748 C CA . LYS A 1 92 ? -19.877 0.625 10.491 1.00 88.56 92 LYS A CA 1
ATOM 749 C C . LYS A 1 92 ? -20.275 1.085 9.089 1.00 88.56 92 LYS A C 1
ATOM 751 O O . LYS A 1 92 ? -21.452 1.358 8.869 1.00 88.56 92 LYS A O 1
ATOM 756 N N . SER A 1 93 ? -19.320 1.197 8.173 1.00 90.38 93 SER A N 1
ATOM 757 C CA . SER A 1 93 ? -19.539 1.680 6.813 1.00 90.38 93 SER A CA 1
ATOM 758 C C . SER A 1 93 ? -19.734 0.522 5.837 1.00 90.38 93 SER A C 1
ATOM 760 O O . SER A 1 93 ? -19.056 -0.502 5.933 1.00 90.38 93 SER A O 1
ATOM 762 N N . GLN A 1 94 ? -20.637 0.704 4.873 1.00 90.38 94 GLN A N 1
ATOM 763 C CA . GLN A 1 94 ? -20.824 -0.219 3.748 1.00 90.38 94 GLN A CA 1
ATOM 764 C C . GLN A 1 94 ? -20.008 0.193 2.514 1.00 90.38 94 GLN A C 1
ATOM 766 O O . GLN A 1 94 ? -19.787 -0.628 1.631 1.00 90.38 94 GLN A O 1
ATOM 771 N N . ASP A 1 95 ? -19.471 1.414 2.504 1.00 93.19 95 ASP A N 1
ATOM 772 C CA . ASP A 1 95 ? -18.849 2.020 1.321 1.00 93.19 95 ASP A CA 1
ATOM 773 C C . ASP A 1 95 ? -17.318 1.862 1.322 1.00 93.19 95 ASP A C 1
ATOM 775 O O . ASP A 1 95 ? -16.614 2.452 0.504 1.00 93.19 95 ASP A O 1
ATOM 779 N N . ASN A 1 96 ? -16.760 1.101 2.274 1.00 91.19 96 ASN A N 1
ATOM 780 C CA . ASN A 1 96 ? -15.307 0.944 2.410 1.00 91.19 96 ASN A CA 1
ATOM 781 C C . ASN A 1 96 ? -14.671 0.407 1.127 1.00 91.19 96 ASN A C 1
ATOM 783 O O . ASN A 1 96 ? -13.645 0.921 0.692 1.00 91.19 96 ASN A O 1
ATOM 787 N N . GLU A 1 97 ? -15.288 -0.607 0.520 1.00 91.62 97 GLU A N 1
ATOM 788 C CA . GLU A 1 97 ? -14.767 -1.245 -0.688 1.00 91.62 97 GLU A CA 1
ATOM 789 C C . GLU A 1 97 ? -14.746 -0.273 -1.874 1.00 91.62 97 GLU A C 1
ATOM 791 O O . GLU A 1 97 ? -13.727 -0.154 -2.554 1.00 91.62 97 GLU A O 1
ATOM 796 N N . GLU A 1 98 ? -15.825 0.485 -2.082 1.00 94.06 98 GLU A N 1
ATOM 797 C CA . GLU A 1 98 ? -15.901 1.485 -3.152 1.00 94.06 98 GLU A CA 1
ATOM 798 C C . GLU A 1 98 ? -14.831 2.567 -2.981 1.00 94.06 98 GLU A C 1
ATOM 800 O O . GLU A 1 98 ? -14.103 2.873 -3.927 1.00 94.06 98 GLU A O 1
ATOM 805 N N . ARG A 1 99 ? -14.646 3.071 -1.756 1.00 95.25 99 ARG A N 1
ATOM 806 C CA . ARG A 1 99 ? -13.618 4.076 -1.447 1.00 95.25 99 ARG A CA 1
ATOM 807 C C . ARG A 1 99 ? -12.200 3.537 -1.657 1.00 95.25 99 ARG A C 1
ATOM 809 O O . ARG A 1 99 ? -11.362 4.224 -2.236 1.00 95.25 99 ARG A O 1
ATOM 816 N N . CYS A 1 100 ? -11.937 2.289 -1.266 1.00 95.50 100 CYS A N 1
ATOM 817 C CA . CYS A 1 100 ? -10.670 1.608 -1.547 1.00 95.50 100 CYS A CA 1
ATOM 818 C C . CYS A 1 100 ? -10.391 1.498 -3.057 1.00 95.50 100 CYS A C 1
ATOM 820 O O . CYS A 1 100 ? -9.258 1.705 -3.501 1.00 95.50 100 CYS A O 1
ATOM 822 N N . ILE A 1 101 ? -11.415 1.187 -3.859 1.00 94.62 101 ILE A N 1
ATOM 823 C CA . ILE A 1 101 ? -11.307 1.119 -5.323 1.00 94.62 101 ILE A CA 1
ATOM 824 C C . ILE A 1 101 ? -11.014 2.506 -5.910 1.00 94.62 101 ILE A C 1
ATOM 826 O O . ILE A 1 101 ? -10.180 2.629 -6.810 1.00 94.62 101 ILE A O 1
ATOM 830 N N . GLU A 1 102 ? -11.672 3.554 -5.417 1.00 95.56 102 GLU A N 1
ATOM 831 C CA . GLU A 1 102 ? -11.412 4.938 -5.827 1.00 95.56 102 GLU A CA 1
ATOM 832 C C . GLU A 1 102 ? -9.984 5.380 -5.494 1.00 95.56 102 GLU A C 1
ATOM 834 O O . GLU A 1 102 ? -9.301 5.950 -6.349 1.00 95.56 102 GLU A O 1
ATOM 839 N N . ASP A 1 103 ? -9.492 5.054 -4.298 1.00 96.12 103 ASP A N 1
ATOM 840 C CA . ASP A 1 103 ? -8.107 5.318 -3.913 1.00 96.12 103 ASP A CA 1
ATOM 841 C C . ASP A 1 103 ? -7.117 4.577 -4.821 1.00 96.12 103 ASP A C 1
ATOM 843 O O . ASP A 1 103 ? -6.125 5.165 -5.257 1.00 96.12 103 ASP A O 1
ATOM 847 N N . PHE A 1 104 ? -7.395 3.318 -5.174 1.00 94.94 104 PHE A N 1
ATOM 848 C CA . PHE A 1 104 ? -6.564 2.579 -6.124 1.00 94.94 104 PHE A CA 1
ATOM 849 C C . PHE A 1 104 ? -6.550 3.227 -7.513 1.00 94.94 104 PHE A C 1
ATOM 851 O O . PHE A 1 104 ? -5.484 3.347 -8.117 1.00 94.94 104 PHE A O 1
ATOM 858 N N . ARG A 1 105 ? -7.704 3.673 -8.027 1.00 93.94 105 ARG A N 1
ATOM 859 C CA . ARG A 1 105 ? -7.788 4.367 -9.326 1.00 93.94 105 ARG A CA 1
ATOM 860 C C . ARG A 1 105 ? -6.968 5.653 -9.319 1.00 93.94 105 ARG A C 1
ATOM 862 O O . ARG A 1 105 ? -6.156 5.846 -10.222 1.00 93.94 105 ARG A O 1
ATOM 869 N N . ARG A 1 106 ? -7.103 6.468 -8.266 1.00 94.56 106 ARG A N 1
ATOM 870 C CA . ARG A 1 106 ? -6.314 7.696 -8.084 1.00 94.56 106 ARG A CA 1
ATOM 871 C C . ARG A 1 106 ? -4.818 7.391 -8.068 1.00 94.56 106 ARG A C 1
ATOM 873 O O . ARG A 1 106 ? -4.044 8.031 -8.777 1.00 94.56 106 ARG A O 1
ATOM 880 N N . PHE A 1 107 ? -4.410 6.373 -7.311 1.00 94.00 107 PHE A N 1
ATOM 881 C CA . PHE A 1 107 ? -3.022 5.927 -7.298 1.00 94.00 107 PHE A CA 1
ATOM 882 C C . PHE A 1 107 ? -2.550 5.491 -8.688 1.00 94.00 107 PHE A C 1
ATOM 884 O O . PHE A 1 107 ? -1.485 5.917 -9.124 1.00 94.00 107 PHE A O 1
ATOM 891 N N . ALA A 1 108 ? -3.318 4.659 -9.393 1.00 90.56 108 ALA A N 1
ATOM 892 C CA . ALA A 1 108 ? -2.931 4.130 -10.695 1.00 90.56 108 ALA A CA 1
ATOM 893 C C . ALA A 1 108 ? -2.759 5.238 -11.747 1.00 90.56 108 ALA A C 1
ATOM 895 O O . ALA A 1 108 ? -1.804 5.191 -12.525 1.00 90.56 108 ALA A O 1
ATOM 896 N N . GLU A 1 109 ? -3.625 6.255 -11.729 1.00 89.94 109 GLU A N 1
ATOM 897 C CA . GLU A 1 109 ? -3.513 7.451 -12.571 1.00 89.94 109 GLU A CA 1
ATOM 898 C C . GLU A 1 109 ? -2.236 8.248 -12.263 1.00 89.94 109 GLU A C 1
ATOM 900 O O . GLU A 1 109 ? -1.440 8.522 -13.166 1.00 89.94 109 GLU A O 1
ATOM 905 N N . GLU A 1 110 ? -1.983 8.564 -10.989 1.00 91.06 110 GLU A N 1
ATOM 906 C CA . GLU A 1 110 ? -0.791 9.310 -1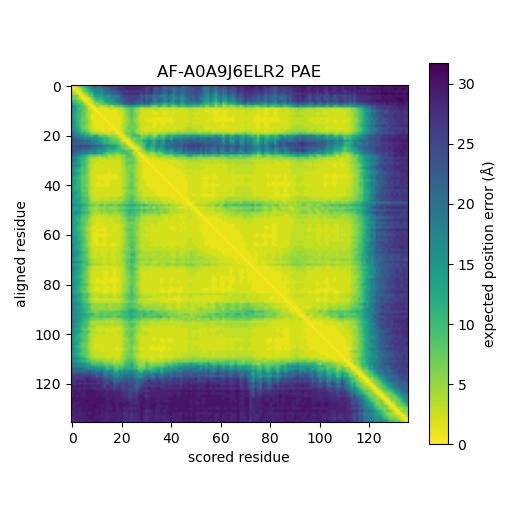0.559 1.00 91.06 110 GLU A CA 1
ATOM 907 C C . GLU A 1 110 ? 0.514 8.537 -10.805 1.00 91.06 110 GLU A C 1
ATOM 909 O O . GLU A 1 110 ? 1.541 9.115 -11.171 1.00 91.06 110 GLU A O 1
ATOM 914 N N . ALA A 1 111 ? 0.478 7.219 -10.611 1.00 87.12 111 ALA A N 1
ATOM 915 C CA . ALA A 1 111 ? 1.600 6.311 -10.804 1.00 87.12 111 ALA A CA 1
ATOM 916 C C . ALA A 1 111 ? 1.817 5.932 -12.276 1.00 87.12 111 ALA A C 1
ATOM 918 O O . ALA A 1 111 ? 2.801 5.254 -12.583 1.00 87.12 111 ALA A O 1
ATOM 919 N N . ARG A 1 112 ? 0.914 6.354 -13.176 1.00 85.06 112 ARG A N 1
ATOM 920 C CA . ARG A 1 112 ? 0.894 5.987 -14.601 1.00 85.06 112 ARG A CA 1
ATOM 921 C C . ARG A 1 112 ? 0.943 4.474 -14.818 1.00 85.06 112 ARG A C 1
ATOM 923 O O . ARG A 1 112 ? 1.583 3.988 -15.749 1.00 85.06 112 ARG A O 1
ATOM 930 N N . ILE A 1 113 ? 0.284 3.720 -13.941 1.00 75.88 113 ILE A N 1
ATOM 931 C CA . ILE A 1 113 ? 0.125 2.279 -14.110 1.00 75.88 113 ILE A CA 1
ATOM 932 C C . ILE A 1 113 ? -0.967 2.073 -15.164 1.00 75.88 113 ILE A C 1
ATOM 934 O O . ILE A 1 113 ? -2.062 2.613 -14.999 1.00 75.88 113 ILE A O 1
ATOM 938 N N . PRO A 1 114 ? -0.716 1.307 -16.241 1.00 65.88 114 PRO A N 1
ATOM 939 C CA . PRO A 1 114 ? -1.748 1.014 -17.225 1.00 65.88 114 PRO A CA 1
ATOM 940 C C . PRO A 1 114 ? -2.929 0.309 -16.548 1.00 65.88 114 PRO A C 1
ATOM 942 O O . PRO A 1 114 ? -2.799 -0.811 -16.060 1.00 65.88 114 PRO A O 1
ATOM 945 N N . THR A 1 115 ? -4.081 0.976 -16.497 1.00 61.44 115 THR A N 1
ATOM 946 C CA . THR A 1 115 ? -5.328 0.421 -15.942 1.00 61.44 115 THR A CA 1
ATOM 947 C C . THR A 1 115 ? -6.133 -0.355 -16.981 1.00 61.44 115 THR A C 1
ATOM 949 O O . THR A 1 115 ? -6.999 -1.150 -16.625 1.00 61.44 115 THR A O 1
ATOM 952 N N . HIS A 1 116 ? -5.827 -0.159 -18.265 1.00 59.19 116 HIS A N 1
ATOM 953 C CA . HIS A 1 116 ? -6.373 -0.926 -19.372 1.00 59.19 116 HIS A CA 1
ATOM 954 C C . HIS A 1 116 ? -5.257 -1.771 -19.988 1.00 59.19 116 HIS A C 1
ATOM 956 O O . HIS A 1 116 ? -4.208 -1.255 -20.378 1.00 59.19 116 HIS A O 1
ATOM 962 N N . PHE A 1 117 ? -5.490 -3.077 -20.120 1.00 52.47 117 PHE A N 1
ATOM 963 C CA . PHE A 1 117 ? -4.763 -3.841 -21.123 1.00 52.47 117 PHE A CA 1
ATOM 964 C C . PHE A 1 117 ? -5.234 -3.312 -22.471 1.00 52.47 117 PHE A C 1
ATOM 966 O O . PHE A 1 117 ? -6.377 -3.541 -22.866 1.00 52.47 117 PHE A O 1
ATOM 973 N N . SER A 1 118 ? -4.375 -2.573 -23.169 1.00 43.66 118 SER A N 1
ATOM 974 C CA . SER A 1 118 ? -4.582 -2.393 -24.597 1.00 43.66 118 SER A CA 1
ATOM 975 C C . SER A 1 118 ? -4.440 -3.784 -25.202 1.00 43.66 118 SER A C 1
ATOM 977 O O . SER A 1 118 ? -3.330 -4.312 -25.297 1.00 43.66 118 SER A O 1
ATOM 979 N N . VAL A 1 119 ? -5.570 -4.431 -25.501 1.00 45.28 119 VAL A N 1
ATOM 980 C CA . VAL A 1 119 ? -5.584 -5.627 -26.336 1.00 45.28 119 VAL A CA 1
ATOM 981 C C . VAL A 1 119 ? -5.010 -5.153 -27.658 1.00 45.28 119 VAL A C 1
ATOM 983 O O . VAL A 1 119 ? -5.706 -4.527 -28.457 1.00 45.28 119 VAL A O 1
ATOM 986 N N . GLN A 1 120 ? -3.711 -5.376 -27.862 1.00 42.41 120 GLN A N 1
ATOM 987 C CA . GLN A 1 120 ? -3.146 -5.262 -29.190 1.00 42.41 120 GLN A CA 1
ATOM 988 C C . GLN A 1 120 ? -4.001 -6.183 -30.045 1.00 42.41 120 GLN A C 1
ATOM 990 O O . GLN A 1 120 ? -4.108 -7.378 -29.767 1.00 42.41 120 GLN A O 1
ATOM 995 N N . SER A 1 121 ? -4.710 -5.589 -31.002 1.00 44.56 121 SER A N 1
ATOM 996 C CA . SER A 1 121 ? -5.472 -6.339 -31.980 1.00 44.56 121 SER A CA 1
ATOM 997 C C . SER A 1 121 ? -4.482 -7.287 -32.640 1.00 44.56 121 SER A C 1
ATOM 999 O O . SER A 1 121 ? -3.640 -6.856 -33.426 1.00 44.56 121 SER A O 1
ATOM 1001 N N . PHE A 1 122 ? -4.526 -8.568 -32.277 1.00 42.72 122 PHE A N 1
ATOM 1002 C CA . PHE A 1 122 ? -3.931 -9.600 -33.099 1.00 42.72 122 PHE A CA 1
ATOM 1003 C C . PHE A 1 122 ? -4.727 -9.552 -34.396 1.00 42.72 122 PHE A C 1
ATOM 1005 O O . PHE A 1 122 ? -5.841 -10.068 -34.470 1.00 42.72 122 PHE A O 1
ATOM 1012 N N . SER A 1 123 ? -4.205 -8.830 -35.388 1.00 48.94 123 SER A N 1
ATOM 1013 C CA . SER A 1 123 ? -4.705 -8.897 -36.753 1.00 48.94 123 SER A CA 1
ATOM 1014 C C . SER A 1 123 ? -4.598 -10.354 -37.178 1.00 48.94 123 SER A C 1
ATOM 1016 O O . SER A 1 123 ? -3.519 -10.837 -37.518 1.00 48.94 123 SER A O 1
ATOM 1018 N N . ASN A 1 124 ? -5.718 -11.065 -37.093 1.00 42.03 124 ASN A N 1
ATOM 1019 C CA . ASN A 1 124 ? -5.864 -12.440 -37.529 1.00 42.03 124 ASN A CA 1
ATOM 1020 C C . ASN A 1 124 ? -5.874 -12.434 -39.065 1.00 42.03 124 ASN A C 1
ATOM 1022 O O . ASN A 1 124 ? -6.917 -12.515 -39.703 1.00 42.03 124 ASN A O 1
ATOM 1026 N N . GLY A 1 125 ? -4.702 -12.225 -39.662 1.00 49.16 125 GLY A N 1
ATOM 1027 C CA . GLY A 1 125 ? -4.496 -12.227 -41.103 1.00 49.16 125 GLY A CA 1
ATOM 1028 C C . GLY A 1 125 ? -4.311 -13.641 -41.629 1.00 49.16 125 GLY A C 1
ATOM 1029 O O . GLY A 1 125 ? -3.260 -13.932 -42.172 1.00 49.16 125 GLY A O 1
ATOM 1030 N N . HIS A 1 126 ? -5.289 -14.520 -41.434 1.00 49.62 126 HIS A N 1
ATOM 1031 C CA . HIS A 1 126 ? -5.351 -15.824 -42.092 1.00 49.62 126 HIS A CA 1
ATOM 1032 C C . HIS A 1 126 ? -6.824 -16.218 -42.211 1.00 49.62 126 HIS A C 1
ATOM 1034 O O . HIS A 1 126 ? -7.436 -16.560 -41.203 1.00 49.62 126 HIS A O 1
ATOM 1040 N N . ASP A 1 127 ? -7.393 -16.068 -43.409 1.00 47.19 127 ASP A N 1
ATOM 1041 C CA . ASP A 1 127 ? -8.004 -17.153 -44.198 1.00 47.19 127 ASP A CA 1
ATOM 1042 C C . ASP A 1 127 ? -8.902 -16.543 -45.293 1.00 47.19 127 ASP A C 1
ATOM 1044 O O . ASP A 1 127 ? -9.985 -16.049 -45.002 1.00 47.19 127 ASP A O 1
ATOM 1048 N N . GLU A 1 128 ? -8.448 -16.539 -46.550 1.00 43.22 128 GLU A N 1
ATOM 1049 C CA . GLU A 1 128 ? -9.352 -16.731 -47.690 1.00 43.22 128 GLU A CA 1
ATOM 1050 C C . GLU A 1 128 ? -8.577 -17.149 -48.952 1.00 43.22 128 GLU A C 1
ATOM 1052 O O . GLU A 1 128 ? -7.482 -16.659 -49.230 1.00 43.22 128 GLU A O 1
ATOM 1057 N N . ALA A 1 129 ? -9.226 -18.028 -49.721 1.00 40.97 129 ALA A N 1
ATOM 1058 C CA . ALA A 1 129 ? -8.896 -18.550 -51.050 1.00 40.97 129 ALA A CA 1
ATOM 1059 C C . ALA A 1 129 ? -8.039 -19.833 -51.138 1.00 40.97 129 ALA A C 1
ATOM 1061 O O . ALA A 1 129 ? -6.974 -19.872 -51.756 1.00 40.97 129 ALA A O 1
ATOM 1062 N N . LEU A 1 130 ? -8.614 -20.953 -50.681 1.00 43.88 130 LEU A N 1
ATOM 1063 C CA . LEU A 1 130 ? -8.431 -22.230 -51.380 1.00 43.88 130 LEU A CA 1
ATOM 1064 C C . LEU A 1 130 ? -9.150 -22.156 -52.738 1.00 43.88 130 LEU A C 1
ATOM 1066 O O . LEU A 1 130 ? -10.367 -22.309 -52.832 1.00 43.88 130 LEU A O 1
ATOM 1070 N N . GLY A 1 131 ? -8.380 -21.903 -53.796 1.00 41.22 131 GLY A N 1
ATOM 1071 C CA . GLY A 1 131 ? -8.824 -22.056 -55.177 1.00 41.22 131 GLY A CA 1
ATOM 1072 C C . GLY A 1 131 ? -9.095 -23.526 -55.492 1.00 41.22 131 GLY A C 1
ATOM 1073 O O . GLY A 1 131 ? -8.177 -24.343 -55.528 1.00 41.22 131 GLY A O 1
ATOM 1074 N N . VAL A 1 132 ? -10.360 -23.861 -55.732 1.00 47.69 132 VAL A N 1
ATOM 1075 C CA . VAL A 1 132 ? -10.770 -25.169 -56.254 1.00 47.69 132 VAL A CA 1
ATOM 1076 C C . VAL A 1 132 ? -10.631 -25.129 -57.783 1.00 47.69 132 VAL A C 1
ATOM 1078 O O . VAL A 1 132 ? -11.269 -24.279 -58.409 1.00 4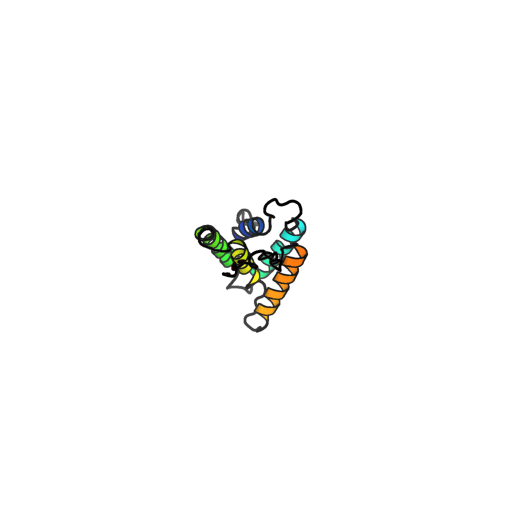7.69 132 VAL A O 1
ATOM 1081 N N . PRO A 1 133 ? -9.820 -25.987 -58.428 1.00 50.56 133 PRO A N 1
ATOM 1082 C CA . PRO A 1 133 ? -9.766 -26.032 -59.884 1.00 50.56 133 PRO A CA 1
ATOM 1083 C C . PRO A 1 133 ? -10.996 -26.762 -60.439 1.00 50.56 133 PRO A C 1
ATOM 1085 O O . PRO A 1 133 ? -11.285 -27.901 -60.071 1.00 50.56 133 PRO A O 1
ATOM 1088 N N . GLY A 1 134 ? -11.717 -26.087 -61.337 1.00 46.91 134 GLY A N 1
ATOM 1089 C CA . GLY A 1 134 ? -12.808 -26.663 -62.116 1.00 46.91 134 GLY A CA 1
ATOM 1090 C C . GLY A 1 134 ? -12.293 -27.750 -63.057 1.00 46.91 134 GLY A C 1
ATOM 1091 O O . GLY A 1 134 ? -11.439 -27.505 -63.905 1.00 46.91 134 GLY A O 1
ATOM 1092 N N . ILE A 1 135 ? -12.825 -28.951 -62.874 1.00 42.72 135 ILE A N 1
ATOM 1093 C CA . ILE A 1 135 ? -12.728 -30.094 -63.782 1.00 42.72 135 ILE A CA 1
ATOM 1094 C C . ILE A 1 135 ? -13.446 -29.758 -65.098 1.00 42.72 135 ILE A C 1
ATOM 1096 O O . ILE A 1 135 ? -14.615 -29.368 -65.074 1.00 42.72 135 ILE A O 1
ATOM 1100 N N . ALA A 1 136 ? -12.727 -29.902 -66.212 1.00 45.91 136 ALA A N 1
ATOM 1101 C CA . ALA A 1 136 ? -13.245 -29.919 -67.580 1.00 45.91 136 ALA A CA 1
ATOM 1102 C C . ALA A 1 136 ? -13.306 -31.362 -68.093 1.00 45.91 136 ALA A C 1
ATOM 1104 O O . ALA A 1 136 ? -12.433 -32.160 -67.674 1.00 45.91 136 ALA A O 1
#

pLDDT: mean 79.72, std 20.5, range [34.06, 96.62]

Secondary structure (DSSP,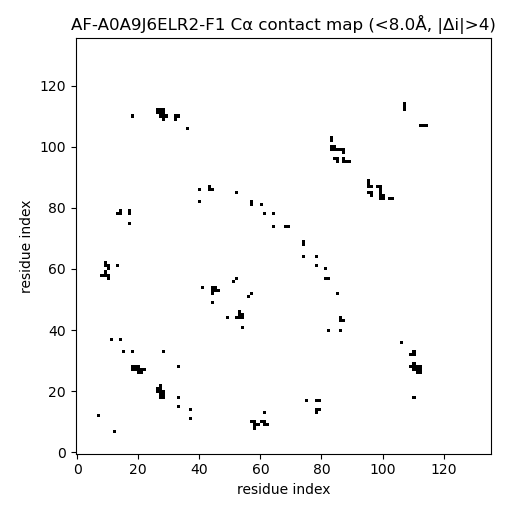 8-state):
---GGGGG-HHHHHHHHHHS--S-TT-S--HHHHHHHHHHHHHHHT-TT--SS-HHHHHHHHHHHHHHGGG-S-HHHHHHHHHHTTSS--TT-S-HHHHHHHHHHHHHHHTT---S---------------PPPP-

Solvent-accessible surface area (backbone atoms only — not comparable to full-atom values): 8392 Å² total; per-residue (Å²): 135,84,67,87,70,73,83,72,45,45,38,56,56,49,50,51,63,66,42,48,43,90,75,52,92,92,46,46,33,49,69,69,59,52,54,52,51,49,53,50,50,52,53,54,26,57,37,90,90,44,88,64,77,18,52,69,54,46,27,53,52,34,51,52,45,68,76,48,37,92,77,43,97,52,45,57,60,53,53,53,44,70,61,30,70,55,49,42,80,50,100,86,54,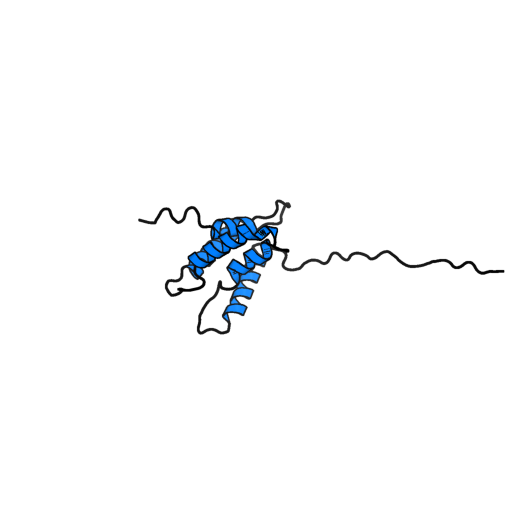88,56,32,58,62,51,15,51,51,52,46,50,53,47,31,62,75,27,60,48,81,87,63,84,78,74,73,77,75,77,78,87,76,88,88,79,88,80,77,81,82,85,128

Organism: Rhipicephalus microplus (NCBI:txid6941)

Radius of gyration: 22.15 Å; Cα contacts (8 Å, |Δi|>4): 91; chains: 1; bounding box: 36×42×89 Å

Foldseek 3Di:
DPDPVVPCQLLLVLLCVLQADPPPPPQGADPVLSVVVVVLLQCQLVPPVDPPLHSVVLSVVSVVLVVCVVVDPCSSVVSLCSSQCVSDDDPPDPCRRVVSVVVSVVSCVNGVPPPDDPPPPPPPPDDDDPDDDDDD

Nearest PDB structures (foldseek):
  5iid-assembly2_B  TM=2.545E-01  e=4.178E+00  Homo sapiens

InterPro domains:
  IPR009218 Predicted HD phosphohydrolase [PTHR21174] (10-116)